Protein AF-Q4J6I4-F1 (afdb_monomer_lite)

Sequence (116 aa):
MRIEKLENKYIDAVYSIRESKSFSELLSRSSESLVLLIRLLYKSGFRMPRKLGIEITKFLYTGESEHLFNAVEMMRSYAVRVKFPRVDFYLQTFVTEIDITLKKERLAPRIEAQAL

Foldseek 3Di:
DDLVVLVVQLLVLLLCLLVDPDPLSNLVSLLSSLVSLVVNCVVLVHDDDPVLVVLNVCCNVPVDVVSVVVNLVVLVVCLVVDPDVVNSVSSCSNSVSSVNNVVCVVVVVVVVVVVD

Organism: Sulfolobus acidocaldarius (strain ATCC 33909 / DSM 639 / JCM 8929 / NBRC 15157 / NCIMB 11770) (NCBI:txid330779)

Secondary structure (DSSP, 8-state):
--HHHHHHHHHHHHHHGGG--SHHHHHHHHHHHHHHHHHHHHHTT----HHHHHHHHHHHHH--HHHHHHHHHHHHHHHTT-S-HHHHHHHHHHHHHHHHHHHHHHHHHHHHTT--

pLDDT: mean 87.85, std 14.42, range [41.31, 98.19]

Structure (mmCIF, N/CA/C/O backbone):
data_AF-Q4J6I4-F1
#
_entry.id   AF-Q4J6I4-F1
#
loop_
_atom_site.group_PDB
_atom_site.id
_atom_site.type_symbol
_atom_site.label_atom_id
_atom_site.label_alt_id
_atom_site.label_comp_id
_atom_site.label_asym_id
_atom_site.label_entity_id
_atom_site.label_seq_id
_atom_site.pdbx_PDB_ins_code
_atom_site.Cartn_x
_atom_site.Cartn_y
_atom_site.Cartn_z
_atom_site.occupancy
_atom_site.B_iso_or_equiv
_atom_site.auth_seq_id
_atom_site.auth_comp_id
_atom_site.auth_asym_id
_atom_site.auth_atom_id
_atom_site.pdbx_PDB_model_num
ATOM 1 N N . MET A 1 1 ? 1.706 -8.972 18.700 1.00 60.69 1 MET A N 1
ATOM 2 C CA . MET A 1 1 ? 2.659 -7.939 18.227 1.00 60.69 1 MET A CA 1
ATOM 3 C C . MET A 1 1 ? 2.204 -6.574 18.728 1.00 60.69 1 MET A C 1
ATOM 5 O O . MET A 1 1 ? 1.031 -6.258 18.534 1.00 60.69 1 MET A O 1
ATOM 9 N N . ARG A 1 2 ? 3.089 -5.820 19.402 1.00 82.94 2 ARG A N 1
ATOM 10 C CA . ARG A 1 2 ? 2.838 -4.422 19.811 1.00 82.94 2 ARG A CA 1
ATOM 11 C C . ARG A 1 2 ? 2.610 -3.555 18.566 1.00 82.94 2 ARG A C 1
ATOM 13 O O . ARG A 1 2 ? 3.197 -3.859 17.527 1.00 82.94 2 ARG A O 1
ATOM 20 N N . ILE A 1 3 ? 1.742 -2.546 18.659 1.00 86.69 3 ILE A N 1
ATOM 21 C CA . ILE A 1 3 ? 1.360 -1.700 17.514 1.00 86.69 3 ILE A CA 1
ATOM 22 C C . ILE A 1 3 ? 2.576 -0.992 16.902 1.00 86.69 3 ILE A C 1
ATOM 24 O O . ILE A 1 3 ? 2.743 -1.058 15.695 1.00 86.69 3 ILE A O 1
ATOM 28 N N . GLU A 1 4 ? 3.504 -0.515 17.731 1.00 90.81 4 GLU A N 1
ATOM 29 C CA . GLU A 1 4 ? 4.766 0.123 17.319 1.00 90.81 4 GLU A CA 1
ATOM 30 C C . GLU A 1 4 ? 5.612 -0.774 16.406 1.00 90.81 4 GLU A C 1
ATOM 32 O O . GLU A 1 4 ? 6.121 -0.352 15.374 1.00 90.81 4 GLU A O 1
ATOM 37 N N . LYS A 1 5 ? 5.715 -2.070 16.733 1.00 94.25 5 LYS A N 1
ATOM 38 C CA . LYS A 1 5 ? 6.455 -3.029 15.900 1.00 94.25 5 LYS A CA 1
ATOM 39 C C . LYS A 1 5 ? 5.772 -3.255 14.548 1.00 94.25 5 LYS A C 1
ATOM 41 O O . LYS A 1 5 ? 6.442 -3.607 13.583 1.00 94.25 5 LYS A O 1
ATOM 46 N N . LEU A 1 6 ? 4.447 -3.119 14.483 1.00 95.25 6 LEU A N 1
ATOM 47 C CA . LEU A 1 6 ? 3.712 -3.178 13.221 1.00 95.25 6 LEU A CA 1
ATOM 48 C C . LEU A 1 6 ? 3.871 -1.880 12.424 1.00 95.25 6 LEU A C 1
ATOM 50 O O . LEU A 1 6 ? 4.051 -1.963 11.216 1.00 95.25 6 LEU A O 1
ATOM 54 N N . GLU A 1 7 ? 3.831 -0.726 13.094 1.00 95.69 7 GLU A N 1
ATOM 55 C CA . GLU A 1 7 ? 4.056 0.592 12.492 1.00 95.69 7 GLU A CA 1
ATOM 56 C C . GLU A 1 7 ? 5.437 0.653 11.840 1.00 95.69 7 GLU A C 1
ATOM 58 O O . GLU A 1 7 ? 5.519 0.958 10.658 1.00 95.69 7 GLU A O 1
ATOM 63 N N . ASN A 1 8 ? 6.498 0.251 12.546 1.00 96.44 8 ASN A N 1
ATOM 64 C CA . ASN A 1 8 ? 7.851 0.249 11.981 1.00 96.44 8 ASN A CA 1
ATOM 65 C C . ASN A 1 8 ? 7.950 -0.660 10.751 1.00 96.44 8 ASN A C 1
ATOM 67 O O . ASN A 1 8 ? 8.410 -0.224 9.707 1.00 96.44 8 ASN A O 1
ATOM 71 N N . LYS A 1 9 ? 7.414 -1.887 10.828 1.00 97.44 9 LYS A N 1
ATOM 72 C CA . LYS A 1 9 ? 7.380 -2.797 9.670 1.00 97.44 9 LYS A CA 1
ATOM 73 C C . LYS A 1 9 ? 6.641 -2.201 8.478 1.00 97.44 9 LYS A C 1
ATOM 75 O O . LYS A 1 9 ? 7.058 -2.395 7.345 1.00 97.44 9 LYS A O 1
ATOM 80 N N . TYR A 1 10 ? 5.517 -1.537 8.732 1.00 98.00 10 TYR A N 1
ATOM 81 C CA . TYR A 1 10 ? 4.749 -0.874 7.689 1.00 98.00 10 TYR A CA 1
ATOM 82 C C . TYR A 1 10 ? 5.544 0.267 7.052 1.00 98.00 10 TYR A C 1
ATOM 84 O O . TYR A 1 10 ? 5.596 0.344 5.829 1.00 98.00 10 TYR A O 1
ATOM 92 N N . ILE A 1 11 ? 6.171 1.110 7.874 1.00 97.62 11 ILE A N 1
ATOM 93 C CA . ILE A 1 11 ? 6.989 2.240 7.433 1.00 97.62 11 ILE A CA 1
ATOM 94 C C . ILE A 1 11 ? 8.169 1.749 6.580 1.00 97.62 11 ILE A C 1
ATOM 96 O O . ILE A 1 11 ? 8.383 2.261 5.484 1.00 97.62 11 ILE A O 1
ATOM 100 N N . ASP A 1 12 ? 8.878 0.715 7.029 1.00 98.00 12 ASP A N 1
ATOM 101 C CA . ASP A 1 12 ? 9.986 0.123 6.276 1.00 98.00 12 ASP A CA 1
ATOM 102 C C . ASP A 1 12 ? 9.498 -0.431 4.927 1.00 98.00 12 ASP A C 1
ATOM 104 O O . ASP A 1 12 ? 10.057 -0.126 3.874 1.00 98.00 12 ASP A O 1
ATOM 108 N N . ALA A 1 13 ? 8.402 -1.199 4.940 1.00 98.19 13 ALA A N 1
ATOM 109 C CA . ALA A 1 13 ? 7.846 -1.794 3.731 1.00 98.19 13 ALA A CA 1
ATOM 110 C C . ALA A 1 13 ? 7.365 -0.736 2.729 1.00 98.19 13 ALA A C 1
ATOM 112 O O . ALA A 1 13 ? 7.659 -0.846 1.539 1.00 98.19 13 ALA A O 1
ATOM 113 N N . VAL A 1 14 ? 6.631 0.287 3.186 1.00 97.94 14 VAL A N 1
ATOM 114 C CA . VAL A 1 14 ? 6.069 1.323 2.306 1.00 97.94 14 VAL A CA 1
ATOM 115 C C . VAL A 1 14 ? 7.158 2.194 1.690 1.00 97.94 14 VAL A C 1
ATOM 117 O O . VAL A 1 14 ? 7.100 2.451 0.492 1.00 97.94 14 VAL A O 1
ATOM 120 N N . TYR A 1 15 ? 8.200 2.567 2.439 1.00 97.69 15 TYR A N 1
ATOM 121 C CA . TYR A 1 15 ? 9.323 3.308 1.858 1.00 97.69 15 TYR A CA 1
ATOM 122 C C . TYR A 1 15 ? 10.125 2.472 0.864 1.00 97.69 15 TYR A C 1
ATOM 124 O O . TYR A 1 15 ? 10.630 3.008 -0.122 1.00 97.69 15 TYR A O 1
ATOM 132 N N . SER A 1 16 ? 10.168 1.152 1.053 1.00 97.19 16 SER A N 1
ATOM 133 C CA . SER A 1 16 ? 10.820 0.253 0.105 1.00 97.19 16 SER A CA 1
ATOM 134 C C . SER A 1 16 ? 10.172 0.273 -1.291 1.00 97.19 16 SER A C 1
ATOM 136 O O . SER A 1 16 ? 10.841 -0.045 -2.272 1.00 97.19 16 SER A O 1
ATOM 138 N N . ILE A 1 17 ? 8.900 0.690 -1.422 1.00 96.56 17 ILE A N 1
ATOM 139 C CA . ILE A 1 17 ? 8.217 0.851 -2.721 1.00 96.56 17 ILE A CA 1
ATOM 140 C C . ILE A 1 17 ? 9.010 1.797 -3.631 1.00 96.56 17 ILE A C 1
ATOM 142 O O . ILE A 1 17 ? 9.161 1.513 -4.819 1.00 96.56 17 ILE A O 1
ATOM 146 N N . ARG A 1 18 ? 9.591 2.867 -3.076 1.00 93.06 18 ARG A N 1
ATOM 147 C CA . ARG A 1 18 ? 10.391 3.854 -3.821 1.00 93.06 18 ARG A CA 1
ATOM 148 C C . ARG A 1 18 ? 11.651 3.267 -4.461 1.00 93.06 18 ARG A C 1
ATOM 150 O O . ARG A 1 18 ? 12.192 3.818 -5.425 1.00 93.06 18 ARG A O 1
ATOM 157 N N . GLU A 1 19 ? 12.127 2.152 -3.921 1.00 92.94 19 GLU A N 1
ATOM 158 C CA . GLU A 1 19 ? 13.308 1.436 -4.396 1.00 92.94 19 GLU A CA 1
ATOM 159 C C . GLU A 1 19 ? 12.990 0.437 -5.513 1.00 92.94 19 GLU A C 1
ATOM 161 O O . GLU A 1 19 ? 13.911 -0.200 -6.026 1.00 92.94 19 GLU A O 1
ATOM 166 N N . SER A 1 20 ? 11.717 0.298 -5.903 1.00 92.69 20 SER A N 1
ATOM 167 C CA . SER A 1 20 ? 11.312 -0.575 -7.007 1.00 92.69 20 SER A CA 1
ATOM 168 C C . SER A 1 20 ? 12.073 -0.218 -8.281 1.00 92.69 20 SER A C 1
ATOM 170 O O . SER A 1 20 ? 12.156 0.953 -8.662 1.00 92.69 20 SER A O 1
ATOM 172 N N . LYS A 1 21 ? 12.627 -1.244 -8.930 1.00 89.50 21 LYS A N 1
ATOM 173 C CA . LYS A 1 21 ? 13.363 -1.132 -10.201 1.00 89.50 21 LYS A CA 1
ATOM 174 C C . LYS A 1 21 ? 12.552 -1.589 -11.409 1.00 89.50 21 LYS A C 1
ATOM 176 O O . LYS A 1 21 ? 13.025 -1.516 -12.536 1.00 89.50 21 LYS A O 1
ATOM 181 N N . SER A 1 22 ? 11.370 -2.145 -11.166 1.00 89.62 22 SER A N 1
ATOM 182 C CA . SER A 1 22 ? 10.463 -2.607 -12.203 1.00 89.62 22 SER A CA 1
ATOM 183 C C . SER A 1 22 ? 9.019 -2.488 -11.742 1.00 89.62 22 SER A C 1
ATOM 185 O O . SER A 1 22 ? 8.721 -2.436 -10.544 1.00 89.62 22 SER A O 1
ATOM 187 N N . PHE A 1 23 ? 8.104 -2.531 -12.705 1.00 89.44 23 PHE A N 1
ATOM 188 C CA . PHE A 1 23 ? 6.678 -2.550 -12.411 1.00 89.44 23 PHE A CA 1
ATOM 189 C C . PHE A 1 23 ? 6.270 -3.776 -11.579 1.00 89.44 23 PHE A C 1
ATOM 191 O O . PHE A 1 23 ? 5.468 -3.659 -10.661 1.00 89.44 23 PHE A O 1
ATOM 198 N N . SER A 1 24 ? 6.869 -4.945 -11.826 1.00 91.38 24 SER A N 1
ATOM 199 C CA . SER A 1 24 ? 6.594 -6.143 -11.023 1.00 91.38 24 SER A CA 1
ATOM 200 C C . SER A 1 24 ? 7.047 -5.982 -9.567 1.00 91.38 24 SER A C 1
ATOM 202 O O . SER A 1 24 ? 6.344 -6.419 -8.656 1.00 91.38 24 SER A O 1
ATOM 204 N N . GLU A 1 25 ? 8.199 -5.345 -9.330 1.00 94.50 25 GLU A N 1
ATOM 205 C CA . GLU A 1 25 ? 8.670 -5.051 -7.971 1.00 94.50 25 GLU A CA 1
ATOM 206 C C . GLU A 1 25 ? 7.742 -4.068 -7.252 1.00 94.50 25 GLU A C 1
ATOM 208 O O . GLU A 1 25 ? 7.413 -4.297 -6.087 1.00 94.50 25 GLU A O 1
ATOM 213 N N . LEU A 1 26 ? 7.259 -3.034 -7.956 1.00 95.06 26 LEU A N 1
ATOM 214 C CA . LEU A 1 26 ? 6.259 -2.098 -7.435 1.00 95.06 26 LEU A CA 1
ATOM 215 C C . LEU A 1 26 ? 5.027 -2.858 -6.934 1.00 95.06 26 LEU A C 1
ATOM 217 O O . LEU A 1 26 ? 4.613 -2.652 -5.793 1.00 95.06 26 LEU A O 1
ATOM 221 N N . LEU A 1 27 ? 4.450 -3.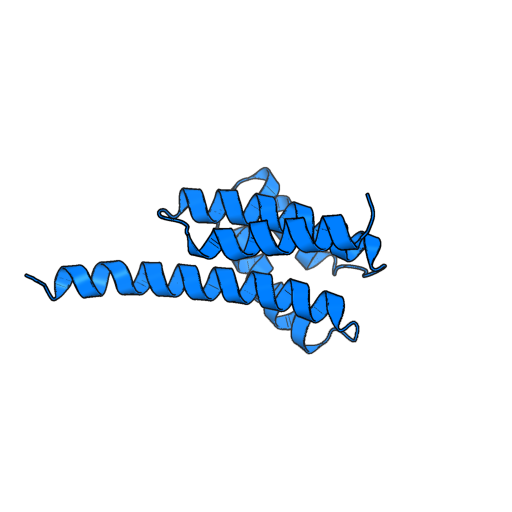748 -7.748 1.00 95.06 27 LEU A N 1
ATOM 222 C CA . LEU A 1 27 ? 3.252 -4.506 -7.370 1.00 95.06 27 LEU A CA 1
ATOM 223 C C . LEU A 1 27 ? 3.517 -5.438 -6.175 1.00 95.06 27 LEU A C 1
ATOM 225 O O . LEU A 1 27 ? 2.711 -5.496 -5.240 1.00 95.06 27 LEU A O 1
ATOM 229 N N . SER A 1 28 ? 4.666 -6.118 -6.153 1.00 96.38 28 SER A N 1
ATOM 230 C CA . SER A 1 28 ? 5.042 -7.003 -5.044 1.00 96.38 28 SER A CA 1
ATOM 231 C C . SER A 1 28 ? 5.186 -6.239 -3.724 1.00 96.38 28 SER A C 1
ATOM 233 O O . SER A 1 28 ? 4.585 -6.616 -2.717 1.00 96.38 28 SER A O 1
ATOM 235 N N . ARG A 1 29 ? 5.939 -5.132 -3.721 1.00 97.56 29 ARG A N 1
ATOM 236 C CA . ARG A 1 29 ? 6.154 -4.305 -2.522 1.00 97.56 29 ARG A CA 1
ATOM 237 C C . ARG A 1 29 ? 4.862 -3.630 -2.067 1.00 97.56 29 ARG A C 1
ATOM 239 O O . ARG A 1 29 ? 4.559 -3.621 -0.878 1.00 97.56 29 ARG A O 1
ATOM 246 N N . SER A 1 30 ? 4.043 -3.164 -3.012 1.00 97.50 30 SER A N 1
ATOM 247 C CA . SER A 1 30 ? 2.710 -2.619 -2.724 1.00 97.50 30 SER A CA 1
ATOM 248 C C . SER A 1 30 ? 1.822 -3.641 -2.019 1.00 97.50 30 SER A C 1
ATOM 250 O O . SER A 1 30 ? 1.134 -3.298 -1.060 1.00 97.50 30 SER A O 1
ATOM 252 N N . SER A 1 31 ? 1.858 -4.903 -2.454 1.00 97.75 31 SER A N 1
ATOM 253 C CA . SER A 1 31 ? 1.089 -5.985 -1.830 1.00 97.75 31 SER A CA 1
ATOM 254 C C . SER A 1 31 ? 1.503 -6.202 -0.373 1.00 97.75 31 SER A C 1
ATOM 256 O O . SER A 1 31 ? 0.647 -6.254 0.513 1.00 97.75 31 SER A O 1
ATOM 258 N N . GLU A 1 32 ? 2.809 -6.258 -0.100 1.00 97.62 32 GLU A N 1
ATOM 259 C CA . GLU A 1 32 ? 3.332 -6.393 1.264 1.00 97.62 32 GLU A CA 1
ATOM 260 C C . GLU A 1 32 ? 2.910 -5.216 2.159 1.00 97.62 32 GLU A C 1
ATOM 262 O O . GLU A 1 32 ? 2.357 -5.417 3.249 1.00 97.62 32 GLU A O 1
ATOM 267 N N . SER A 1 33 ? 3.094 -3.984 1.680 1.00 98.00 33 SER A N 1
ATOM 268 C CA . SER A 1 33 ? 2.700 -2.774 2.404 1.00 98.00 33 SER A CA 1
ATOM 269 C C . SER A 1 33 ? 1.196 -2.723 2.673 1.00 98.00 33 SER A C 1
ATOM 271 O O . SER A 1 33 ? 0.793 -2.357 3.778 1.00 98.00 33 SER A O 1
ATOM 273 N N . LEU A 1 34 ? 0.353 -3.139 1.721 1.00 97.94 34 LEU A N 1
ATOM 274 C CA . LEU A 1 34 ? -1.102 -3.183 1.894 1.00 97.94 34 LEU A CA 1
ATOM 275 C C . LEU A 1 34 ? -1.527 -4.183 2.970 1.00 97.94 34 LEU A C 1
ATOM 277 O O . LEU A 1 34 ? -2.397 -3.871 3.784 1.00 97.94 34 LEU A O 1
ATOM 281 N N . VAL A 1 35 ? -0.896 -5.357 3.045 1.00 97.44 35 VAL A N 1
ATOM 282 C CA . VAL A 1 35 ? -1.178 -6.331 4.114 1.00 97.44 35 VAL A CA 1
ATOM 283 C C . VAL A 1 35 ? -0.859 -5.738 5.491 1.00 97.44 35 VAL A C 1
ATOM 285 O O . VAL A 1 35 ? -1.626 -5.912 6.445 1.00 97.44 35 VAL A O 1
ATOM 288 N N . LEU A 1 36 ? 0.258 -5.019 5.612 1.00 97.81 36 LEU A N 1
ATOM 289 C CA . LEU A 1 36 ? 0.649 -4.350 6.855 1.00 97.81 36 LEU A CA 1
ATOM 290 C C . LEU A 1 36 ? -0.289 -3.185 7.195 1.00 97.81 36 LEU A C 1
ATOM 292 O O . LEU A 1 36 ? -0.718 -3.071 8.346 1.00 97.81 36 LEU A O 1
ATOM 296 N N . LEU A 1 37 ? -0.681 -2.395 6.196 1.00 96.31 37 LEU A N 1
ATOM 297 C CA . LEU A 1 37 ? -1.648 -1.311 6.328 1.00 96.31 37 LEU A CA 1
ATOM 298 C C . LEU A 1 37 ? -2.994 -1.828 6.842 1.00 96.31 37 LEU A C 1
ATOM 300 O O . LEU A 1 37 ? -3.490 -1.331 7.847 1.00 96.31 37 LEU A O 1
ATOM 304 N N . ILE A 1 38 ? -3.565 -2.873 6.234 1.00 95.50 38 ILE A N 1
ATOM 305 C CA . ILE A 1 38 ? -4.836 -3.472 6.682 1.00 95.50 38 ILE A CA 1
ATOM 306 C C . ILE A 1 38 ? -4.756 -3.873 8.160 1.00 95.50 38 ILE A C 1
ATOM 308 O O . ILE A 1 38 ? -5.679 -3.607 8.934 1.00 95.50 38 ILE A O 1
ATOM 312 N N . ARG A 1 39 ? -3.637 -4.478 8.579 1.00 95.00 39 ARG A N 1
ATOM 313 C CA . ARG A 1 39 ? -3.416 -4.864 9.980 1.00 95.00 39 ARG A CA 1
ATOM 314 C C . ARG A 1 39 ? -3.339 -3.653 10.909 1.00 95.00 39 ARG A C 1
ATOM 316 O O . ARG A 1 39 ? -3.856 -3.738 12.025 1.00 95.00 39 ARG A O 1
ATOM 323 N N . LEU A 1 40 ? -2.706 -2.557 10.481 1.00 94.62 40 LEU A N 1
ATOM 324 C CA . LEU A 1 40 ? -2.665 -1.305 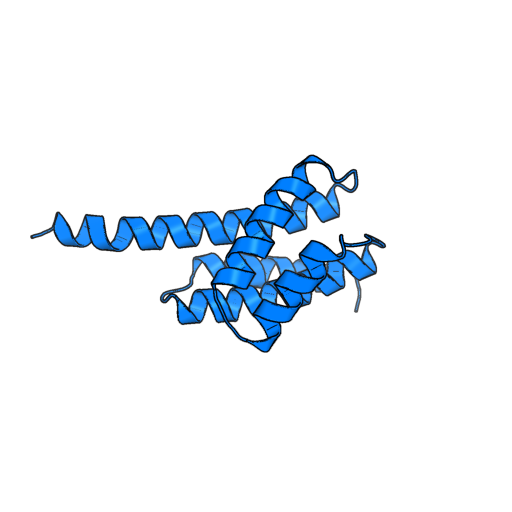11.243 1.00 94.62 40 LEU A CA 1
ATOM 325 C C . LEU A 1 40 ? -4.061 -0.722 11.397 1.00 94.62 40 LEU A C 1
ATOM 327 O O . LEU A 1 40 ? -4.495 -0.495 12.520 1.00 94.62 40 LEU A O 1
ATOM 331 N N . LEU A 1 41 ? -4.791 -0.577 10.293 1.00 92.12 41 LEU A N 1
ATOM 332 C CA . LEU A 1 41 ? -6.147 -0.036 10.286 1.00 92.12 41 LEU A CA 1
ATOM 333 C C . LEU A 1 41 ? -7.076 -0.829 11.210 1.00 92.12 41 LEU A C 1
ATOM 335 O O . LEU A 1 41 ? -7.772 -0.242 12.039 1.00 92.12 41 LEU A O 1
ATOM 339 N N . TYR A 1 42 ? -7.012 -2.162 11.143 1.00 91.19 42 TYR A N 1
ATOM 340 C CA . TYR A 1 42 ? -7.751 -3.039 12.046 1.00 91.19 42 TYR A CA 1
ATOM 341 C C . TYR A 1 42 ? -7.378 -2.805 13.518 1.00 91.19 42 TYR A C 1
ATOM 343 O O . TYR A 1 42 ? -8.257 -2.649 14.365 1.00 91.19 42 TYR A O 1
ATOM 351 N N . LYS A 1 43 ? -6.078 -2.731 13.840 1.00 91.38 43 LYS A N 1
ATOM 352 C CA . LYS A 1 43 ? -5.605 -2.476 15.213 1.00 91.38 43 LYS A CA 1
ATOM 353 C C . LYS A 1 43 ? -5.950 -1.082 15.729 1.00 91.38 43 LYS A C 1
ATOM 355 O O . LYS A 1 43 ? -6.162 -0.933 16.927 1.00 91.38 43 LYS A O 1
ATOM 360 N N . SER A 1 44 ? -6.022 -0.090 14.850 1.00 87.50 44 SER A N 1
ATOM 361 C CA . SER A 1 44 ? -6.448 1.272 15.172 1.00 87.50 44 SER A CA 1
ATOM 362 C C . SER A 1 44 ? -7.967 1.399 15.350 1.00 87.50 44 SER A C 1
ATOM 364 O O . SER A 1 44 ? -8.448 2.496 15.619 1.00 87.50 44 SER A O 1
ATOM 366 N N . GLY A 1 45 ? -8.735 0.314 15.179 1.00 88.12 45 GLY A N 1
ATOM 367 C CA . GLY A 1 45 ? -10.199 0.335 15.242 1.00 88.12 45 GLY A CA 1
ATOM 368 C C . GLY A 1 45 ? -10.852 1.036 14.048 1.00 88.12 45 GLY A C 1
ATOM 369 O O . GLY A 1 45 ? -12.053 1.313 14.069 1.00 88.12 45 GLY A O 1
ATOM 370 N N . PHE A 1 46 ? -10.082 1.326 12.997 1.00 88.62 46 PHE A N 1
ATOM 371 C CA . PHE A 1 46 ? -10.582 2.007 11.816 1.00 88.62 46 PHE A CA 1
ATOM 372 C C . PHE A 1 46 ? -11.389 1.045 10.947 1.00 88.62 46 PHE A C 1
ATOM 374 O O . PHE A 1 46 ? -10.898 0.007 10.498 1.00 88.62 46 PHE A O 1
ATOM 381 N N . ARG A 1 47 ? -12.641 1.416 10.668 1.00 87.62 47 ARG A N 1
ATOM 382 C CA . ARG A 1 47 ? -13.500 0.667 9.751 1.00 87.62 47 ARG A CA 1
ATOM 383 C C . ARG A 1 47 ? -13.277 1.154 8.330 1.00 87.62 47 ARG A C 1
ATOM 385 O O . ARG A 1 47 ? -13.787 2.196 7.927 1.00 87.62 47 ARG A O 1
ATOM 392 N N . MET A 1 48 ? -12.523 0.363 7.579 1.00 89.50 48 MET A N 1
ATOM 393 C CA . MET A 1 48 ? -12.274 0.623 6.170 1.00 89.50 48 MET A CA 1
ATOM 394 C C . MET A 1 48 ? -13.583 0.610 5.359 1.00 89.50 48 MET A C 1
ATOM 396 O O . MET A 1 48 ? -14.415 -0.281 5.556 1.00 89.50 48 MET A O 1
ATOM 400 N N . PRO A 1 49 ? -13.766 1.544 4.410 1.00 90.75 49 PRO A N 1
ATOM 401 C CA . PRO A 1 49 ? -14.875 1.492 3.467 1.00 90.75 49 PRO A CA 1
ATOM 402 C C . PRO A 1 49 ? -14.877 0.182 2.672 1.00 90.75 49 PRO A C 1
ATOM 404 O O . PRO A 1 49 ? -13.851 -0.223 2.126 1.00 90.75 49 PRO A O 1
ATOM 407 N N . ARG A 1 50 ? -16.048 -0.455 2.536 1.00 93.31 50 ARG A N 1
ATOM 408 C CA . ARG A 1 50 ? -16.188 -1.753 1.847 1.00 93.31 50 ARG A CA 1
ATOM 409 C C . ARG A 1 50 ? -15.621 -1.739 0.425 1.00 93.31 50 ARG A C 1
ATOM 411 O O . ARG A 1 50 ? -14.960 -2.692 0.036 1.00 93.31 50 ARG A O 1
ATOM 418 N N . LYS A 1 51 ? -15.861 -0.663 -0.334 1.00 95.06 51 LYS A N 1
ATOM 419 C CA . LYS A 1 51 ? -15.344 -0.517 -1.707 1.00 95.06 51 LYS A CA 1
ATOM 420 C C . LYS A 1 51 ? -13.814 -0.541 -1.753 1.00 95.06 51 LYS A C 1
ATOM 422 O O . LYS A 1 51 ? -13.259 -1.257 -2.573 1.00 95.06 51 LYS A O 1
ATOM 427 N N . LEU A 1 52 ? -13.156 0.166 -0.829 1.00 95.06 52 LEU A N 1
ATOM 428 C CA . LEU A 1 52 ? -11.696 0.155 -0.726 1.00 95.06 52 LEU A CA 1
ATOM 429 C C . LEU A 1 52 ? -11.186 -1.250 -0.382 1.00 95.06 52 LEU A C 1
ATOM 431 O O . LEU A 1 52 ? -10.278 -1.752 -1.034 1.00 95.06 52 LEU A O 1
ATOM 435 N N . GLY A 1 53 ? -11.818 -1.913 0.591 1.00 95.38 53 GLY A N 1
ATOM 436 C CA . GLY A 1 53 ? -11.462 -3.284 0.963 1.00 95.38 53 GLY A CA 1
ATOM 437 C C . GLY A 1 53 ? -11.578 -4.278 -0.199 1.00 95.38 53 GLY A C 1
ATOM 438 O O . GLY A 1 53 ? -10.726 -5.152 -0.334 1.00 95.38 53 GLY A O 1
ATOM 439 N N . ILE A 1 54 ? -12.592 -4.126 -1.058 1.00 97.00 54 ILE A N 1
ATOM 440 C CA . ILE A 1 54 ? -12.767 -4.955 -2.259 1.00 97.00 54 ILE A CA 1
ATOM 441 C C . ILE A 1 54 ? -11.610 -4.753 -3.240 1.00 97.00 54 ILE A C 1
ATOM 443 O O . ILE A 1 54 ? -11.015 -5.743 -3.650 1.00 97.00 54 ILE A O 1
ATOM 447 N N . GLU A 1 55 ? -11.264 -3.513 -3.592 1.00 97.81 55 GLU A N 1
ATOM 448 C CA . GLU A 1 55 ? -10.188 -3.257 -4.562 1.00 97.81 55 GLU A CA 1
ATOM 449 C C . GLU A 1 55 ? -8.826 -3.733 -4.044 1.00 97.81 55 GLU A C 1
ATOM 451 O O . GLU A 1 55 ? -8.106 -4.422 -4.760 1.00 97.81 55 GLU A O 1
ATOM 456 N N . ILE A 1 56 ? -8.521 -3.501 -2.761 1.00 97.31 56 ILE A N 1
ATOM 457 C CA . ILE A 1 56 ? -7.313 -4.053 -2.128 1.00 97.31 56 ILE A CA 1
ATOM 458 C C . ILE A 1 56 ? -7.311 -5.585 -2.209 1.00 97.31 56 ILE A C 1
ATOM 460 O O . ILE A 1 56 ? -6.300 -6.183 -2.559 1.00 97.31 56 ILE A O 1
ATOM 464 N N . THR A 1 57 ? -8.436 -6.239 -1.904 1.00 96.81 57 THR A N 1
ATOM 465 C CA . THR A 1 57 ? -8.516 -7.710 -1.915 1.00 96.81 57 THR A CA 1
ATOM 466 C C . THR A 1 57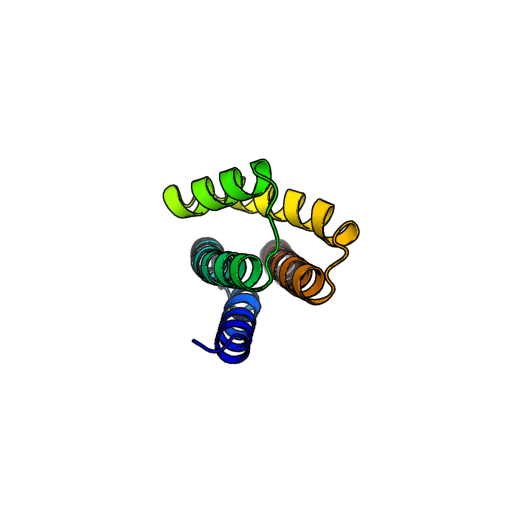 ? -8.346 -8.271 -3.323 1.00 96.81 57 THR A C 1
ATOM 468 O O . THR A 1 57 ? -7.619 -9.245 -3.501 1.00 96.81 57 THR A O 1
ATOM 471 N N . LYS A 1 58 ? -8.984 -7.658 -4.328 1.00 97.81 58 LYS A N 1
ATOM 472 C CA . LYS A 1 58 ? -8.819 -8.061 -5.727 1.00 97.81 58 LYS A CA 1
ATOM 473 C C . LYS A 1 58 ? -7.369 -7.922 -6.165 1.00 97.81 58 LYS A C 1
ATOM 475 O O . LYS A 1 58 ? -6.840 -8.865 -6.741 1.00 97.81 58 LYS A O 1
ATOM 480 N N . PHE A 1 59 ? -6.715 -6.807 -5.837 1.00 98.00 59 PHE A N 1
ATOM 481 C CA . PHE A 1 59 ? -5.296 -6.625 -6.130 1.00 98.00 59 PHE A CA 1
ATOM 482 C C . PHE A 1 59 ? -4.441 -7.723 -5.486 1.00 98.00 59 PHE A C 1
ATOM 484 O O . PHE A 1 59 ? -3.664 -8.370 -6.176 1.00 98.00 59 PHE A O 1
ATOM 491 N N . LEU A 1 60 ? -4.634 -7.998 -4.192 1.00 97.19 60 LEU A N 1
ATOM 492 C CA . LEU A 1 60 ? -3.870 -9.030 -3.483 1.00 97.19 60 LEU A CA 1
ATOM 493 C C . LEU A 1 60 ? -4.092 -10.4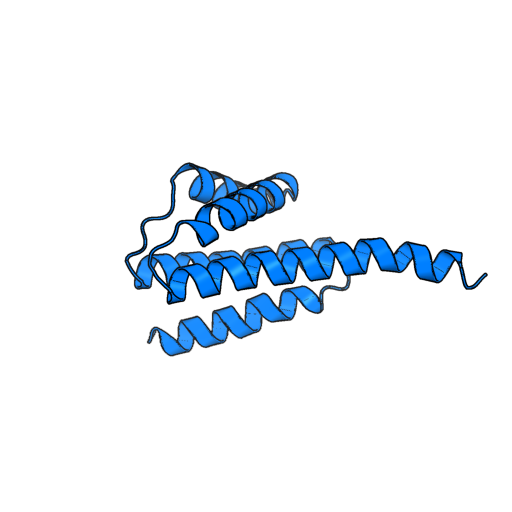48 -4.036 1.00 97.19 60 LEU A C 1
ATOM 495 O O . LEU A 1 60 ? -3.226 -11.301 -3.864 1.00 97.19 60 LEU A O 1
ATOM 499 N N . TYR A 1 61 ? -5.240 -10.717 -4.662 1.00 96.44 61 TYR A N 1
ATOM 500 C CA . TYR A 1 61 ? -5.565 -12.031 -5.221 1.00 96.44 61 TYR A CA 1
ATOM 501 C C . TYR A 1 61 ? -5.109 -12.201 -6.675 1.00 96.44 61 TYR A C 1
ATOM 503 O O . TYR A 1 61 ? -4.672 -13.279 -7.064 1.00 96.44 61 TYR A O 1
ATOM 511 N N . THR A 1 62 ? -5.230 -11.145 -7.479 1.00 95.75 62 THR A N 1
ATOM 512 C CA . THR A 1 62 ? -5.001 -11.190 -8.934 1.00 95.75 62 THR A CA 1
ATOM 513 C C . THR A 1 62 ? -3.628 -10.659 -9.341 1.00 95.75 62 THR A C 1
ATOM 515 O O . THR A 1 62 ? -3.109 -11.037 -10.384 1.00 95.75 62 THR A O 1
ATOM 518 N N . GLY A 1 63 ? -3.036 -9.771 -8.540 1.00 91.25 63 GLY A N 1
ATOM 519 C CA . GLY A 1 63 ? -1.843 -9.010 -8.910 1.00 91.25 63 GLY A CA 1
ATOM 520 C C . GLY A 1 63 ? -2.092 -7.938 -9.978 1.00 91.25 63 GLY A C 1
ATOM 521 O O . GLY A 1 63 ? -1.139 -7.306 -10.426 1.00 91.25 63 GLY A O 1
ATOM 522 N N . GLU A 1 64 ? -3.340 -7.703 -10.392 1.00 91.31 64 GLU A N 1
ATOM 523 C CA . GLU A 1 64 ? -3.660 -6.753 -11.459 1.00 91.31 64 GLU A CA 1
ATOM 524 C C . GLU A 1 64 ? -3.518 -5.300 -10.987 1.00 91.31 64 GLU A C 1
ATOM 526 O O . GLU A 1 64 ? -4.110 -4.870 -9.993 1.00 91.31 64 GLU A O 1
ATOM 531 N N . SER A 1 65 ? -2.742 -4.511 -11.732 1.00 90.94 65 SER A N 1
ATOM 532 C CA . SER A 1 65 ? -2.401 -3.133 -11.366 1.00 90.94 65 SER A CA 1
ATOM 533 C C . SER A 1 65 ? -3.589 -2.171 -11.358 1.00 90.94 65 SER A C 1
ATOM 535 O O . SER A 1 65 ? -3.572 -1.198 -10.605 1.00 90.94 65 SER A O 1
ATOM 537 N N . GLU A 1 66 ? -4.635 -2.446 -12.140 1.00 94.38 66 GLU A N 1
ATOM 538 C CA . GLU A 1 66 ? -5.867 -1.652 -12.146 1.00 94.38 66 GLU A CA 1
ATOM 539 C C . GLU A 1 66 ? -6.481 -1.569 -10.740 1.00 94.38 66 GLU A C 1
ATOM 541 O O . GLU A 1 66 ? -6.831 -0.487 -10.267 1.00 94.38 66 GLU A O 1
ATOM 546 N N . HIS A 1 67 ? -6.526 -2.694 -10.023 1.00 96.88 67 HIS A N 1
ATOM 547 C CA . HIS A 1 67 ? -7.064 -2.754 -8.666 1.00 96.88 67 HIS A CA 1
ATOM 548 C C . HIS A 1 67 ? -6.205 -1.994 -7.653 1.00 96.88 67 HIS A C 1
ATOM 550 O O . HIS A 1 67 ? -6.743 -1.343 -6.753 1.00 96.88 67 HIS A O 1
ATOM 556 N N . LEU A 1 68 ? -4.878 -2.012 -7.819 1.00 95.75 68 LEU A N 1
ATOM 557 C CA . LEU A 1 68 ? -3.977 -1.190 -7.011 1.00 95.75 68 LEU A CA 1
ATOM 558 C C . LEU A 1 68 ? -4.253 0.301 -7.235 1.00 95.75 68 LEU A C 1
ATOM 560 O O . LEU A 1 68 ? -4.400 1.046 -6.267 1.00 95.75 68 LEU A O 1
ATOM 564 N N . PHE A 1 69 ? -4.363 0.739 -8.489 1.00 94.56 69 PH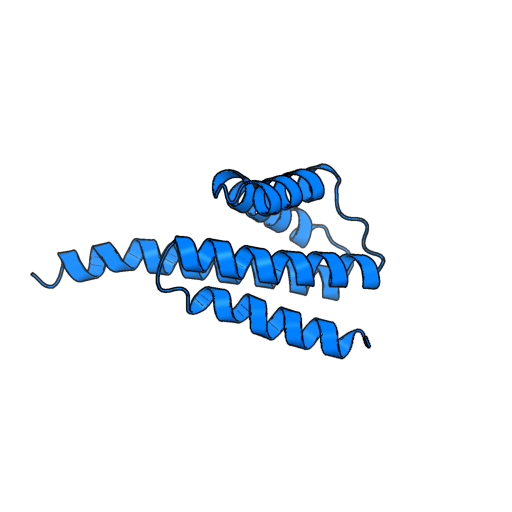E A N 1
ATOM 565 C CA . PHE A 1 69 ? -4.608 2.146 -8.807 1.00 94.56 69 PHE A CA 1
ATOM 566 C C . PHE A 1 69 ? -5.979 2.614 -8.316 1.00 94.56 69 PHE A C 1
ATOM 568 O O . PHE A 1 69 ? -6.073 3.667 -7.686 1.00 94.56 69 PHE A O 1
ATOM 575 N N . ASN A 1 70 ? -7.020 1.796 -8.483 1.00 95.94 70 ASN A N 1
ATOM 576 C CA . ASN A 1 70 ? -8.339 2.078 -7.921 1.00 95.94 70 ASN A CA 1
ATOM 577 C C . ASN A 1 70 ? -8.290 2.215 -6.392 1.00 95.94 70 ASN A C 1
ATOM 579 O O . ASN A 1 70 ? -8.893 3.134 -5.830 1.00 95.94 70 ASN A O 1
ATOM 583 N N . ALA A 1 71 ? -7.554 1.335 -5.704 1.00 96.19 71 ALA A N 1
ATOM 584 C CA . ALA A 1 71 ? -7.369 1.430 -4.260 1.00 96.19 71 ALA A CA 1
ATOM 585 C C . ALA A 1 71 ? -6.641 2.725 -3.861 1.00 96.19 71 ALA A C 1
ATOM 587 O O . ALA A 1 71 ? -7.085 3.400 -2.933 1.00 96.19 71 ALA A O 1
ATOM 588 N N . VAL A 1 72 ? -5.579 3.112 -4.574 1.00 95.19 72 VAL A N 1
ATOM 589 C CA . VAL A 1 72 ? -4.811 4.347 -4.326 1.00 95.19 72 VAL A CA 1
ATOM 590 C C . VAL A 1 72 ? -5.681 5.597 -4.500 1.00 95.19 72 VAL A C 1
ATOM 592 O O . VAL A 1 72 ? -5.710 6.446 -3.607 1.00 95.19 72 VAL A O 1
ATOM 595 N N . GLU A 1 73 ? -6.459 5.691 -5.580 1.00 93.19 73 GLU A N 1
ATOM 596 C C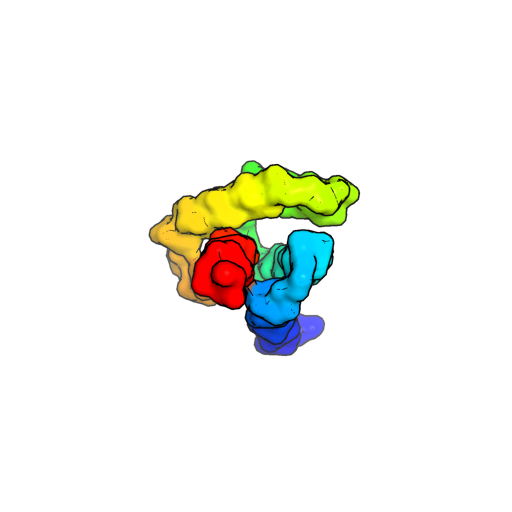A . GLU A 1 73 ? -7.390 6.809 -5.813 1.00 93.19 73 GLU A CA 1
ATOM 597 C C . GLU A 1 73 ? -8.448 6.920 -4.704 1.00 93.19 73 GLU A C 1
ATOM 599 O O . GLU A 1 73 ? -8.756 8.006 -4.189 1.00 93.19 73 GLU A O 1
ATOM 604 N N . MET A 1 74 ? -8.982 5.775 -4.273 1.00 94.12 74 MET A N 1
ATOM 605 C CA . MET A 1 74 ? -9.909 5.715 -3.150 1.00 94.12 74 MET A CA 1
ATOM 606 C C . MET A 1 74 ? -9.242 6.167 -1.847 1.00 94.12 74 MET A C 1
ATOM 608 O O . MET A 1 74 ? -9.816 6.983 -1.127 1.00 94.12 74 MET A O 1
ATOM 612 N N . MET A 1 75 ? -8.034 5.686 -1.537 1.00 93.75 75 MET A N 1
ATOM 613 C CA . MET A 1 75 ? -7.284 6.094 -0.343 1.00 93.75 75 MET A CA 1
ATOM 614 C C . MET A 1 75 ? -7.011 7.596 -0.327 1.00 93.75 75 MET A C 1
ATOM 616 O O . MET A 1 75 ? -7.240 8.222 0.706 1.00 93.75 75 MET A O 1
ATOM 620 N N . ARG A 1 76 ? -6.621 8.187 -1.463 1.00 89.38 76 ARG A N 1
ATOM 621 C CA . ARG A 1 76 ? -6.422 9.638 -1.606 1.00 89.38 76 ARG A CA 1
ATOM 622 C C . ARG A 1 76 ? -7.688 10.413 -1.243 1.00 89.38 76 ARG A C 1
ATOM 624 O O . ARG A 1 76 ? -7.643 11.385 -0.493 1.00 89.38 76 ARG A O 1
ATOM 631 N N . SER A 1 77 ? -8.832 9.933 -1.720 1.00 85.19 77 SER A N 1
ATOM 632 C CA . SER A 1 77 ? -10.140 10.528 -1.432 1.00 85.19 77 SER A CA 1
ATOM 633 C C . SER A 1 77 ? -10.553 10.379 0.038 1.00 85.19 77 SER A C 1
ATOM 635 O O . SER A 1 77 ? -11.223 11.255 0.592 1.00 85.19 77 SER A O 1
ATOM 637 N N . TYR A 1 78 ? -10.183 9.262 0.674 1.00 80.50 78 TYR A N 1
ATOM 638 C CA . TYR A 1 78 ? -10.541 8.973 2.062 1.00 80.50 78 TYR A CA 1
ATOM 639 C C . TYR A 1 78 ? -9.640 9.668 3.072 1.00 80.50 78 TYR A C 1
ATOM 641 O O . TYR A 1 78 ? -10.169 10.153 4.066 1.00 80.50 78 TYR A O 1
ATOM 649 N N . ALA A 1 79 ? -8.333 9.747 2.829 1.00 71.62 79 ALA A N 1
ATOM 650 C CA . ALA A 1 79 ? -7.361 10.324 3.755 1.00 71.62 79 ALA A CA 1
ATOM 651 C C . ALA A 1 79 ? -7.765 11.745 4.199 1.00 71.62 79 ALA A C 1
ATOM 653 O O . ALA A 1 79 ? -7.905 12.012 5.388 1.00 71.62 79 ALA A O 1
ATOM 654 N N . VAL A 1 80 ? -8.193 12.586 3.250 1.00 67.56 80 VAL A N 1
ATOM 655 C CA . VAL A 1 80 ? -8.699 13.955 3.496 1.00 67.56 80 VAL A CA 1
ATOM 656 C C . VAL A 1 80 ? -9.924 14.007 4.433 1.00 67.56 80 VAL A C 1
ATOM 658 O O . VAL A 1 80 ? -10.233 15.044 5.015 1.00 67.56 80 VAL A O 1
ATOM 661 N N . ARG A 1 81 ? -10.656 12.899 4.591 1.00 71.44 81 ARG A N 1
ATOM 662 C CA . ARG A 1 81 ? -11.900 12.808 5.378 1.00 71.44 81 ARG A CA 1
ATOM 663 C C . ARG A 1 81 ? -11.728 12.053 6.698 1.00 71.44 81 ARG A C 1
ATOM 665 O O . ARG A 1 81 ? -12.678 11.968 7.481 1.00 71.44 81 ARG A O 1
ATOM 672 N N . VAL A 1 82 ? -10.562 11.461 6.944 1.00 73.94 82 VAL A N 1
ATOM 673 C CA . VAL A 1 82 ? -10.324 10.608 8.109 1.00 73.94 82 VAL A CA 1
ATOM 674 C C . VAL A 1 82 ? -10.023 11.464 9.341 1.00 73.94 82 VAL A C 1
ATOM 676 O O . VAL A 1 82 ? -9.040 12.186 9.398 1.00 73.94 82 VAL A O 1
ATOM 679 N N . LYS A 1 83 ? -10.840 11.326 10.393 1.00 75.19 83 LYS A N 1
ATOM 680 C CA . LYS A 1 83 ? -10.640 12.003 11.695 1.00 75.19 83 LYS A CA 1
ATOM 681 C C . LYS A 1 83 ? -9.604 11.324 12.607 1.00 75.19 83 LYS A C 1
ATOM 683 O O . LYS A 1 83 ? -9.523 11.639 13.789 1.00 75.19 83 LYS A O 1
ATOM 688 N N . PHE A 1 84 ? -8.850 10.359 12.085 1.00 81.00 84 PHE A N 1
ATOM 689 C CA . PHE A 1 84 ? -7.862 9.569 12.819 1.00 81.00 84 PHE A CA 1
ATOM 690 C C . PHE A 1 84 ? -6.456 9.913 12.307 1.00 81.00 84 PHE A C 1
ATOM 692 O O . PHE A 1 84 ? -6.053 9.350 11.290 1.00 81.00 84 PHE A O 1
ATOM 699 N N . PRO A 1 85 ? -5.683 10.772 13.001 1.00 84.69 85 PRO A N 1
ATOM 700 C CA . PRO A 1 85 ? -4.402 11.275 12.491 1.00 84.69 85 PRO A CA 1
ATOM 701 C C . PRO A 1 85 ? -3.412 10.178 12.086 1.00 84.69 85 PRO A C 1
ATOM 703 O O . PRO A 1 85 ? -2.745 10.283 11.065 1.00 84.69 85 PRO A O 1
ATOM 706 N N . ARG A 1 86 ? -3.350 9.078 12.848 1.00 87.81 86 ARG A N 1
ATOM 707 C CA . ARG A 1 86 ? -2.477 7.940 12.513 1.00 87.81 86 ARG A CA 1
ATOM 708 C C . ARG A 1 86 ? -2.909 7.212 11.243 1.00 87.81 86 ARG A C 1
ATOM 710 O O . ARG A 1 86 ? -2.069 6.816 10.450 1.00 87.81 86 ARG A O 1
ATOM 717 N N . VAL A 1 87 ? -4.215 7.037 11.052 1.00 90.31 87 VAL A N 1
ATOM 718 C CA . VAL A 1 87 ? -4.759 6.372 9.861 1.00 90.31 87 VAL A CA 1
ATOM 719 C C . VAL A 1 87 ? -4.547 7.238 8.632 1.00 90.31 87 VAL A C 1
ATOM 721 O O . VAL A 1 87 ? -4.125 6.715 7.607 1.00 90.31 87 VAL A O 1
ATOM 724 N N . ASP A 1 88 ? -4.819 8.539 8.747 1.00 91.06 88 ASP A N 1
ATOM 725 C CA . ASP A 1 88 ? -4.532 9.506 7.689 1.00 91.06 88 ASP A CA 1
ATOM 726 C C . ASP A 1 88 ? -3.056 9.437 7.289 1.00 91.06 88 ASP A C 1
ATOM 728 O O . ASP A 1 88 ? -2.760 9.189 6.124 1.00 91.06 88 ASP A O 1
ATOM 732 N N . PHE A 1 89 ? -2.146 9.493 8.268 1.00 92.06 89 PHE A N 1
ATOM 733 C CA . PHE A 1 89 ? -0.715 9.326 8.026 1.00 92.06 89 PHE A CA 1
ATOM 734 C C . PHE A 1 89 ? -0.407 8.041 7.249 1.00 92.06 89 PHE A C 1
ATOM 736 O O . PHE A 1 89 ? 0.204 8.119 6.189 1.00 92.06 89 PHE A O 1
ATOM 743 N N . TYR A 1 90 ? -0.874 6.868 7.698 1.00 94.31 90 TYR A N 1
ATOM 744 C CA . TYR A 1 90 ? -0.573 5.625 6.982 1.00 94.31 90 TYR A CA 1
ATOM 745 C C . TYR A 1 90 ? -1.100 5.646 5.542 1.00 94.31 90 TYR A C 1
ATOM 747 O O . TYR A 1 90 ? -0.358 5.297 4.627 1.00 94.31 90 TYR A O 1
ATOM 755 N N . LEU A 1 91 ? -2.349 6.070 5.325 1.00 94.69 91 LEU A N 1
ATOM 756 C CA . LEU A 1 91 ? -2.947 6.126 3.989 1.00 94.69 91 LEU A CA 1
ATOM 757 C C . LEU A 1 91 ? -2.187 7.093 3.071 1.00 94.69 91 LEU A C 1
ATOM 759 O O . LEU A 1 91 ? -1.858 6.727 1.944 1.00 94.69 91 LEU A O 1
ATOM 763 N N . GLN A 1 92 ? -1.869 8.294 3.561 1.00 93.69 92 GLN A N 1
ATOM 764 C CA . GLN A 1 92 ? -1.107 9.301 2.819 1.00 93.69 92 GLN A CA 1
ATOM 765 C C . GLN A 1 92 ? 0.291 8.803 2.466 1.00 93.69 92 GLN A C 1
ATOM 767 O O . GLN A 1 92 ? 0.722 8.987 1.329 1.00 93.69 92 GLN A O 1
ATOM 772 N N . THR A 1 93 ? 0.991 8.141 3.394 1.00 95.62 93 THR A N 1
ATOM 773 C CA . THR A 1 93 ? 2.321 7.583 3.120 1.00 95.62 93 THR A CA 1
ATOM 774 C C . THR A 1 93 ? 2.256 6.557 1.993 1.00 95.62 93 THR A C 1
ATOM 776 O O . THR A 1 93 ? 3.032 6.657 1.049 1.00 95.62 93 THR A O 1
ATOM 779 N N . PHE A 1 94 ? 1.296 5.627 2.024 1.00 96.94 94 PHE A N 1
ATOM 780 C CA . PHE A 1 94 ? 1.147 4.636 0.954 1.00 96.94 94 PHE A CA 1
ATOM 781 C C . PHE A 1 94 ? 0.901 5.288 -0.408 1.00 96.94 94 PHE A C 1
ATOM 783 O O . PHE A 1 94 ? 1.617 5.009 -1.367 1.00 96.94 94 PHE A O 1
ATOM 790 N N . VAL A 1 95 ? -0.079 6.193 -0.484 1.00 95.69 95 VAL A N 1
ATOM 791 C CA . VAL A 1 95 ? -0.416 6.910 -1.723 1.00 95.69 95 VAL A CA 1
ATOM 792 C C . VAL A 1 95 ? 0.792 7.690 -2.248 1.00 95.69 95 VAL A C 1
ATOM 794 O O . VAL A 1 95 ? 1.103 7.622 -3.435 1.00 95.69 95 VAL A O 1
ATOM 797 N N . THR A 1 96 ? 1.502 8.386 -1.360 1.00 95.19 96 THR A N 1
ATOM 798 C CA . THR A 1 96 ? 2.657 9.215 -1.717 1.00 95.19 96 THR A CA 1
ATOM 799 C C . THR A 1 96 ? 3.792 8.383 -2.306 1.00 95.19 96 THR A C 1
ATOM 801 O O . THR A 1 96 ? 4.342 8.759 -3.341 1.00 95.19 96 THR A O 1
ATOM 804 N N . GLU A 1 97 ? 4.130 7.243 -1.699 1.00 96.56 97 GLU A N 1
ATOM 805 C CA . GLU A 1 97 ? 5.216 6.397 -2.204 1.00 96.56 97 GLU A CA 1
ATOM 806 C C . GLU A 1 97 ? 4.878 5.758 -3.557 1.00 96.56 97 GLU A C 1
ATOM 808 O O . GLU A 1 97 ? 5.745 5.688 -4.434 1.00 96.56 97 GLU A O 1
ATOM 813 N N . ILE A 1 98 ? 3.616 5.381 -3.788 1.00 95.06 98 ILE A N 1
ATOM 814 C CA . ILE A 1 98 ? 3.159 4.932 -5.111 1.00 95.06 98 ILE A CA 1
ATOM 815 C C . ILE A 1 98 ? 3.304 6.058 -6.140 1.00 95.06 98 ILE A C 1
ATOM 817 O O . ILE A 1 98 ? 3.916 5.859 -7.190 1.00 95.06 98 ILE A O 1
ATOM 821 N N . ASP A 1 99 ? 2.793 7.253 -5.836 1.00 92.62 99 ASP A N 1
ATOM 822 C CA . ASP A 1 99 ? 2.809 8.391 -6.761 1.00 92.62 99 ASP A CA 1
ATOM 823 C C . ASP A 1 99 ? 4.237 8.824 -7.125 1.00 92.62 99 ASP A C 1
ATOM 825 O O . ASP A 1 99 ? 4.524 9.114 -8.290 1.00 92.62 99 ASP A O 1
ATOM 829 N N . ILE A 1 100 ? 5.148 8.856 -6.147 1.00 92.94 100 ILE A N 1
ATOM 830 C CA . ILE A 1 100 ? 6.568 9.156 -6.374 1.00 92.94 100 ILE A CA 1
ATOM 831 C C . ILE A 1 100 ? 7.188 8.112 -7.300 1.00 92.94 100 ILE A C 1
ATOM 833 O O . ILE A 1 100 ? 7.862 8.473 -8.268 1.00 92.94 100 ILE A O 1
ATOM 837 N N . THR A 1 101 ? 6.939 6.830 -7.036 1.00 92.31 101 THR A N 1
ATOM 838 C CA . THR A 1 101 ? 7.531 5.736 -7.814 1.00 92.31 101 THR A CA 1
ATOM 839 C C . THR A 1 101 ? 7.016 5.744 -9.252 1.00 92.31 101 THR A C 1
ATOM 841 O O . THR A 1 101 ? 7.807 5.706 -10.190 1.00 92.31 101 THR A O 1
ATOM 844 N N . LEU A 1 102 ? 5.708 5.924 -9.456 1.00 87.88 102 LEU A N 1
ATOM 845 C CA . LEU A 1 102 ? 5.119 6.036 -10.793 1.00 87.88 102 LEU A CA 1
ATOM 846 C C . LEU A 1 102 ? 5.630 7.263 -11.562 1.00 87.88 102 LEU A C 1
ATOM 848 O O . LEU A 1 102 ? 5.832 7.195 -12.774 1.00 87.88 102 LEU A O 1
ATOM 852 N N . LYS A 1 103 ? 5.857 8.397 -10.886 1.00 86.31 103 LYS A N 1
ATOM 853 C CA . LYS A 1 103 ? 6.460 9.584 -11.517 1.00 86.31 103 LYS A CA 1
ATOM 854 C C . LYS A 1 103 ? 7.909 9.335 -11.922 1.00 86.31 103 LYS A C 1
ATOM 856 O O . LYS A 1 103 ? 8.291 9.737 -13.017 1.00 86.31 103 LYS A O 1
ATOM 861 N N . LYS A 1 104 ? 8.695 8.661 -11.078 1.00 81.44 104 LYS A N 1
ATOM 862 C CA . LYS A 1 104 ? 10.074 8.264 -11.388 1.00 81.44 104 LYS A CA 1
ATOM 863 C C . LYS A 1 104 ? 10.119 7.372 -12.632 1.00 81.44 104 LYS A C 1
ATOM 865 O O . LYS A 1 104 ? 10.865 7.681 -13.552 1.00 81.44 104 LYS A O 1
ATOM 870 N N . GLU A 1 105 ? 9.255 6.364 -12.707 1.00 70.75 105 GLU A N 1
ATOM 871 C CA . GLU A 1 105 ? 9.124 5.474 -13.873 1.00 70.75 105 GLU A CA 1
ATOM 872 C C . GLU A 1 105 ? 8.674 6.211 -15.144 1.00 70.75 105 GLU A C 1
ATOM 874 O O . GLU A 1 105 ? 9.097 5.866 -16.237 1.00 70.75 105 GLU A O 1
ATOM 879 N N . ARG A 1 106 ? 7.848 7.261 -15.039 1.00 62.59 106 ARG A N 1
ATOM 880 C CA . ARG A 1 106 ? 7.458 8.091 -16.200 1.00 62.59 106 ARG A CA 1
ATOM 881 C C . ARG A 1 106 ? 8.551 9.060 -16.658 1.00 62.59 106 ARG A C 1
ATOM 883 O O . ARG A 1 106 ? 8.542 9.483 -17.814 1.00 62.59 106 ARG A O 1
ATOM 890 N N . LEU A 1 107 ? 9.456 9.452 -15.762 1.00 53.75 107 LEU A N 1
ATOM 891 C CA . LEU A 1 107 ? 10.589 10.333 -16.063 1.00 53.75 107 LEU A CA 1
ATOM 892 C C . LEU A 1 107 ? 11.821 9.556 -16.545 1.00 53.75 107 LEU A C 1
ATOM 894 O O . LEU A 1 107 ? 12.551 10.075 -17.385 1.00 53.75 107 LEU A O 1
ATOM 898 N N . ALA A 1 108 ? 12.015 8.319 -16.081 1.00 53.66 108 ALA A N 1
ATOM 899 C CA . ALA A 1 108 ? 13.100 7.433 -16.505 1.00 53.66 108 ALA A CA 1
ATOM 900 C C . ALA A 1 108 ? 13.234 7.305 -18.043 1.00 53.66 108 ALA A C 1
ATOM 902 O O . ALA A 1 108 ? 14.310 7.614 -18.554 1.00 53.66 108 ALA A O 1
ATOM 903 N N . PRO A 1 109 ? 12.169 7.015 -18.823 1.00 52.78 109 PRO A N 1
ATOM 904 C CA . PRO A 1 109 ? 12.274 6.907 -20.280 1.00 52.78 109 PRO A CA 1
ATOM 905 C C . PRO A 1 109 ? 12.474 8.255 -20.989 1.00 52.78 109 PRO A C 1
ATOM 907 O O . PRO A 1 109 ? 12.869 8.284 -22.151 1.00 52.78 109 PRO A O 1
ATOM 910 N N . ARG A 1 110 ? 12.207 9.394 -20.331 1.00 48.34 110 ARG A N 1
ATOM 911 C CA . ARG A 1 110 ? 12.412 10.727 -20.929 1.00 48.34 110 ARG A CA 1
ATOM 912 C C . ARG A 1 110 ? 13.852 11.217 -20.815 1.00 48.34 110 ARG A C 1
ATOM 914 O O . ARG A 1 110 ? 14.289 11.957 -21.688 1.00 48.34 110 ARG A O 1
ATOM 921 N N . ILE A 1 111 ? 14.567 10.819 -19.764 1.00 47.28 111 ILE A N 1
ATOM 922 C CA . ILE A 1 111 ? 15.970 11.202 -19.553 1.00 47.28 111 ILE A CA 1
ATOM 923 C C . ILE A 1 111 ? 16.888 10.381 -20.468 1.00 47.28 111 ILE A C 1
ATOM 925 O O . ILE A 1 111 ? 17.797 10.943 -21.069 1.00 47.28 111 ILE A O 1
ATOM 929 N N . GLU A 1 112 ? 16.606 9.089 -20.662 1.00 43.84 112 GLU A N 1
ATOM 930 C CA . GLU A 1 112 ? 17.362 8.243 -21.600 1.00 43.84 112 GLU A CA 1
ATOM 931 C C . GLU A 1 112 ? 17.199 8.695 -23.063 1.00 43.84 112 GLU A C 1
ATOM 933 O O . GLU A 1 112 ? 18.151 8.642 -23.834 1.00 43.84 112 GLU A O 1
ATOM 938 N N . ALA A 1 113 ? 16.030 9.230 -23.431 1.00 46.50 113 ALA A N 1
ATOM 939 C CA . ALA A 1 113 ? 15.768 9.756 -24.773 1.00 46.50 113 ALA A CA 1
ATOM 940 C C . ALA A 1 113 ? 16.398 11.137 -25.059 1.00 46.50 113 ALA A C 1
ATOM 942 O O . ALA A 1 113 ? 16.404 11.566 -26.208 1.00 46.50 113 ALA A O 1
ATOM 943 N N . GLN A 1 114 ? 16.889 11.848 -24.038 1.00 44.31 114 GLN A N 1
ATOM 944 C CA . GLN A 1 114 ? 17.568 13.148 -24.181 1.00 44.31 114 GLN A CA 1
ATOM 945 C C . GLN A 1 114 ? 19.095 13.048 -24.031 1.00 44.31 114 GLN A C 1
ATOM 947 O O . GLN A 1 114 ? 19.785 14.057 -24.157 1.00 44.31 114 GLN A O 1
ATOM 952 N N . ALA A 1 115 ? 19.615 11.852 -23.738 1.00 44.66 115 ALA A N 1
ATOM 953 C CA . ALA A 1 115 ? 21.041 11.568 -23.573 1.00 44.66 115 ALA A CA 1
ATOM 954 C C . ALA A 1 115 ? 21.683 10.893 -24.810 1.00 44.66 115 ALA A C 1
ATOM 956 O O . ALA A 1 115 ? 22.838 10.469 -24.736 1.00 44.66 115 ALA A O 1
ATOM 957 N N . LEU A 1 116 ? 20.942 10.807 -25.922 1.00 41.31 116 LEU A N 1
ATOM 958 C CA . LEU A 1 116 ? 21.387 10.421 -27.270 1.00 41.31 116 LEU A CA 1
ATOM 959 C C . LEU A 1 116 ? 21.274 11.627 -28.208 1.00 41.31 116 LEU A C 1
ATOM 961 O O . LEU A 1 116 ? 22.119 11.721 -29.124 1.00 41.31 116 LEU A O 1
#

Radius of gyration: 14.84 Å; chains: 1; bounding box: 38×26×47 Å